Protein AF-A0A969T6N5-F1 (afdb_monomer)

Sequence (162 aa):
MTNIIKHIENQGGMLSGQLAEYLVSTQNLTETTARKRIERLQSPIHKLKGLFADNQSFIYHSDNYNNQEYFECLEMAFEKSAKRCYAVIVAINYSHGIISKIDLPNFTFSPKTKIKGHLLYSTLIDKLKQTNVLVDYDEEHYTLNNFLLKDLKPNFRHYKSI

Nearest PDB structures (foldseek):
  7dg2-assembly1_A  TM=3.012E-01  e=7.453E-03  Xenopus laevis
  6hlu-assembly1_A  TM=3.461E-01  e=1.354E-01  Chlorobaculum tepidum
  9e7f-assembly1_BW  TM=5.888E-01  e=2.314E+00  Pyrobaculum calidifontis JCM 11548

Foldseek 3Di:
DDDLQVVQAVQLKAKLQVQLVVCCVPPVDDSVRSSVVSVPDDPQKDWAFDQFPPRITIIHGVVSQPDLSNVVRVLVRCVVTRVQLNQLLVVCQVQQFKDFPVCSVVSGPADCDDDPPGDHPVNSQVSCVVSQQWDDPDPTMIGGDPSSHPHPDRDPVSRPPD

Structure (mmCIF, N/CA/C/O backbone):
data_AF-A0A969T6N5-F1
#
_entry.id   AF-A0A969T6N5-F1
#
loop_
_atom_site.group_PDB
_atom_site.id
_atom_site.type_symbol
_atom_site.label_atom_id
_atom_site.label_alt_id
_atom_site.label_comp_id
_atom_site.label_asym_id
_atom_site.label_entity_id
_atom_site.label_seq_id
_atom_site.pdbx_PDB_ins_code
_atom_site.Cartn_x
_atom_site.Cartn_y
_atom_site.Cartn_z
_atom_site.occupancy
_atom_site.B_iso_or_equiv
_atom_site.auth_seq_id
_atom_site.auth_comp_id
_atom_site.auth_asym_id
_atom_site.auth_atom_id
_atom_site.pdbx_PDB_model_num
ATOM 1 N N . MET A 1 1 ? -20.339 -8.175 18.523 1.00 42.62 1 MET A N 1
ATOM 2 C CA . MET A 1 1 ? -19.166 -8.373 17.636 1.00 42.62 1 MET A CA 1
ATOM 3 C C . MET A 1 1 ? -19.102 -7.392 16.445 1.00 42.62 1 MET A C 1
ATOM 5 O O . MET A 1 1 ? -18.303 -7.586 15.549 1.00 42.62 1 MET A O 1
ATOM 9 N N . THR A 1 2 ? -19.910 -6.327 16.373 1.00 57.84 2 THR A N 1
ATOM 10 C CA . THR A 1 2 ? -20.809 -6.310 15.205 1.00 57.84 2 THR A CA 1
ATOM 11 C C . THR A 1 2 ? -20.831 -5.084 14.282 1.00 57.84 2 THR A C 1
ATOM 13 O O . THR A 1 2 ? -21.447 -5.214 13.236 1.00 57.84 2 THR A O 1
ATOM 16 N N . ASN A 1 3 ? -20.201 -3.938 14.586 1.00 81.75 3 ASN A N 1
ATOM 17 C CA . ASN A 1 3 ? -20.303 -2.754 13.697 1.00 81.75 3 ASN A CA 1
ATOM 18 C C . ASN A 1 3 ? -19.000 -2.443 12.937 1.00 81.75 3 ASN A C 1
ATOM 20 O O . ASN A 1 3 ? -18.991 -2.449 11.716 1.00 81.75 3 ASN A O 1
ATOM 24 N N . ILE A 1 4 ? -17.867 -2.285 13.633 1.00 90.75 4 ILE A N 1
ATOM 25 C CA . ILE A 1 4 ? -16.604 -1.894 12.976 1.00 90.75 4 ILE A CA 1
ATOM 26 C C . ILE A 1 4 ? -16.058 -2.950 11.999 1.00 90.75 4 ILE A C 1
ATOM 28 O O . ILE A 1 4 ? -15.584 -2.587 10.933 1.00 90.75 4 ILE A O 1
ATOM 32 N N . ILE A 1 5 ? -16.131 -4.243 12.344 1.00 92.31 5 ILE A N 1
ATOM 33 C CA . ILE A 1 5 ? -15.618 -5.330 11.489 1.00 92.31 5 ILE A CA 1
ATOM 34 C C . ILE A 1 5 ? -16.438 -5.397 10.200 1.00 92.31 5 ILE A C 1
ATOM 36 O O . ILE A 1 5 ? -15.863 -5.299 9.125 1.00 92.31 5 ILE A O 1
ATOM 40 N N . LYS A 1 6 ? -17.772 -5.439 10.323 1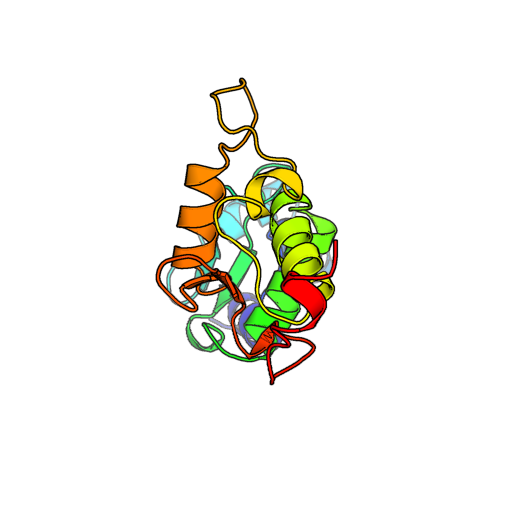.00 92.00 6 LYS A N 1
ATOM 41 C CA . LYS A 1 6 ? -18.692 -5.394 9.178 1.00 92.00 6 LYS A CA 1
ATOM 42 C C . LYS A 1 6 ? -18.531 -4.122 8.351 1.00 92.00 6 LYS A C 1
ATOM 44 O O . LYS A 1 6 ? -18.625 -4.166 7.136 1.00 92.00 6 LYS A O 1
ATOM 49 N N . HIS A 1 7 ? -18.293 -2.982 8.999 1.00 93.44 7 HIS A N 1
ATOM 50 C CA . HIS A 1 7 ? -18.037 -1.736 8.287 1.00 93.44 7 HIS A CA 1
ATOM 51 C C . HIS A 1 7 ? -16.769 -1.827 7.431 1.00 93.44 7 HIS A C 1
ATOM 53 O O . HIS A 1 7 ? -16.805 -1.404 6.287 1.00 93.44 7 HIS A O 1
ATOM 59 N N . ILE A 1 8 ? -15.677 -2.404 7.948 1.00 94.88 8 ILE A N 1
ATOM 60 C CA . ILE A 1 8 ? -14.447 -2.615 7.167 1.00 94.88 8 ILE A CA 1
ATOM 61 C C . ILE A 1 8 ? -14.697 -3.606 6.022 1.00 94.88 8 ILE A C 1
ATOM 63 O O . ILE A 1 8 ? -14.316 -3.325 4.892 1.00 94.88 8 ILE A O 1
ATOM 67 N N . GLU A 1 9 ? -15.358 -4.728 6.311 1.00 94.50 9 GLU A N 1
ATOM 68 C CA . GLU A 1 9 ? -15.689 -5.776 5.337 1.00 94.50 9 GLU A CA 1
ATOM 69 C C . GLU A 1 9 ? -16.514 -5.233 4.160 1.00 94.50 9 GLU A C 1
ATOM 71 O O . GLU A 1 9 ? -16.159 -5.446 3.005 1.00 94.50 9 GLU A O 1
ATOM 76 N N . ASN A 1 10 ? -17.553 -4.442 4.446 1.00 93.62 10 ASN A N 1
ATOM 77 C CA . ASN A 1 10 ? -18.428 -3.832 3.440 1.00 93.62 10 ASN A CA 1
ATOM 78 C C . ASN A 1 10 ? -17.759 -2.724 2.610 1.00 93.62 10 ASN A C 1
ATOM 80 O O . ASN A 1 10 ? -18.390 -2.176 1.710 1.00 93.62 10 ASN A O 1
ATOM 84 N N . GLN A 1 11 ? -16.550 -2.296 2.971 1.00 92.62 11 GLN A N 1
ATOM 85 C CA . GLN A 1 11 ? -15.841 -1.208 2.295 1.00 92.62 11 GLN A CA 1
ATOM 86 C C . GLN A 1 11 ? -14.676 -1.712 1.441 1.00 9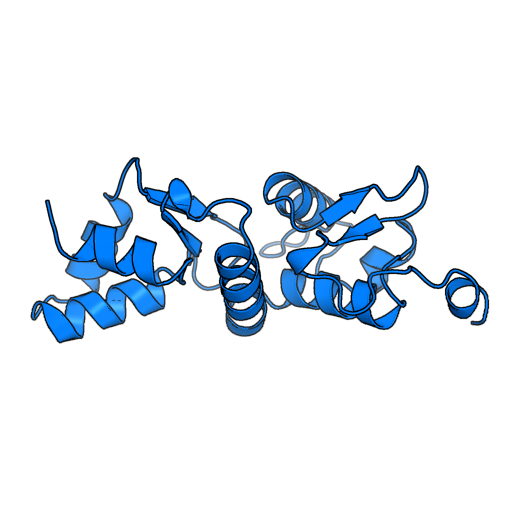2.62 11 GLN A C 1
ATOM 88 O O . GLN A 1 11 ? -14.048 -0.892 0.788 1.00 92.62 11 GLN A O 1
ATOM 93 N N . GLY A 1 12 ? -14.330 -3.006 1.477 1.00 93.19 12 GLY A N 1
ATOM 94 C CA . GLY A 1 12 ? -13.158 -3.566 0.786 1.00 93.19 12 GLY A CA 1
ATOM 95 C C . GLY A 1 12 ? -11.828 -3.251 1.489 1.00 93.19 12 GLY A C 1
ATOM 96 O O . GLY A 1 12 ? -11.007 -4.134 1.744 1.00 93.19 12 GLY A O 1
ATOM 97 N N . GLY A 1 13 ? -11.627 -1.991 1.874 1.00 95.94 13 GLY A N 1
ATOM 98 C CA . GLY A 1 13 ? -10.543 -1.548 2.744 1.00 95.94 13 GLY A CA 1
ATOM 99 C C . GLY A 1 13 ? -10.458 -0.026 2.855 1.00 95.94 13 GLY A C 1
ATOM 100 O O . GLY A 1 13 ? -11.057 0.712 2.080 1.00 95.94 13 GLY A O 1
ATOM 101 N N . MET A 1 14 ? -9.720 0.478 3.845 1.00 97.50 14 MET A N 1
ATOM 102 C CA . MET A 1 14 ? -9.585 1.925 4.067 1.00 97.50 14 MET A CA 1
ATOM 103 C C . MET A 1 14 ? -8.343 2.308 4.866 1.00 97.50 14 MET A C 1
ATOM 105 O O . MET A 1 14 ? -7.747 1.490 5.568 1.00 97.50 14 MET A O 1
ATOM 109 N N . LEU A 1 15 ? -7.961 3.587 4.815 1.00 98.19 15 LEU A N 1
ATOM 110 C CA . LEU A 1 15 ? -6.884 4.108 5.654 1.00 98.19 15 LEU A CA 1
ATOM 111 C C . LEU A 1 15 ? -7.309 4.180 7.125 1.00 98.19 15 LEU A C 1
ATOM 113 O O . LEU A 1 15 ? -8.431 4.552 7.467 1.00 98.19 15 LEU A O 1
ATOM 117 N N . SER A 1 16 ? -6.356 3.939 8.022 1.00 97.44 16 SER A N 1
ATOM 118 C CA . SER A 1 16 ? -6.556 4.043 9.470 1.00 97.44 16 SER A CA 1
ATOM 119 C C . SER A 1 16 ? -7.038 5.421 9.932 1.00 97.44 16 SER A C 1
ATOM 121 O O . SER A 1 16 ? -7.712 5.508 10.953 1.00 97.44 16 SER A O 1
ATOM 123 N N . GLY A 1 17 ? -6.710 6.490 9.197 1.00 96.38 17 GLY A N 1
ATOM 124 C CA . GLY A 1 17 ? -7.250 7.831 9.449 1.00 96.38 17 GLY A CA 1
ATOM 125 C C . GLY A 1 17 ? -8.750 7.924 9.164 1.00 96.38 17 GLY A C 1
ATOM 126 O O . GLY A 1 17 ? -9.497 8.374 10.025 1.00 96.38 17 GLY A O 1
ATOM 127 N N . GLN A 1 18 ? -9.198 7.390 8.023 1.00 96.56 18 GLN A N 1
ATOM 128 C CA . GLN A 1 18 ? -10.618 7.363 7.644 1.00 96.56 18 GLN A CA 1
ATOM 129 C C . GLN A 1 18 ? -11.437 6.536 8.639 1.00 96.56 18 GLN A C 1
ATOM 131 O O . GLN A 1 18 ? -12.501 6.958 9.086 1.00 96.56 18 GLN A O 1
ATOM 136 N N . LEU A 1 19 ? -10.904 5.387 9.070 1.00 96.56 19 LEU A N 1
ATOM 137 C CA . LEU A 1 19 ? -11.559 4.579 10.095 1.00 96.56 19 LEU A CA 1
ATOM 138 C C . LEU A 1 19 ? -11.635 5.314 11.444 1.00 96.56 19 LEU A C 1
ATOM 140 O O . LEU A 1 19 ? -12.614 5.166 12.173 1.00 96.56 19 LEU A O 1
ATOM 144 N N . ALA A 1 20 ? -10.622 6.110 11.798 1.00 96.12 20 ALA A N 1
ATOM 145 C CA . ALA A 1 20 ? -10.649 6.896 13.029 1.00 96.12 20 ALA A CA 1
ATOM 146 C C . ALA A 1 20 ? -11.731 7.983 12.975 1.00 96.12 20 ALA A C 1
ATOM 148 O O . ALA A 1 20 ? -12.497 8.107 13.928 1.00 96.12 20 ALA A O 1
ATOM 149 N N . GLU A 1 21 ? -11.842 8.704 11.857 1.00 95.31 21 GLU A N 1
ATOM 150 C CA . GLU A 1 21 ? -12.893 9.703 11.609 1.00 95.31 21 GLU A CA 1
ATOM 151 C C . GLU A 1 21 ? -14.298 9.082 11.700 1.00 95.31 21 GLU A C 1
ATOM 153 O O . GLU A 1 21 ? -15.187 9.615 12.374 1.00 95.31 21 GLU A O 1
ATOM 158 N N . TYR A 1 22 ? -14.487 7.899 11.108 1.00 94.75 22 TYR A N 1
ATOM 159 C CA . TYR A 1 22 ? -15.730 7.135 11.222 1.00 94.75 22 TYR A CA 1
ATOM 160 C C . TYR A 1 22 ? -16.063 6.783 12.681 1.00 94.75 22 TYR A C 1
ATOM 162 O O . TYR A 1 22 ? -17.198 6.939 13.129 1.00 94.75 22 TYR A O 1
ATOM 170 N N . LEU A 1 23 ? -15.083 6.335 13.467 1.00 94.19 23 LEU A N 1
ATOM 171 C CA . LEU A 1 23 ? -15.308 5.982 14.872 1.00 94.19 23 LEU A CA 1
ATOM 172 C C . LEU A 1 23 ? -15.616 7.193 15.757 1.00 94.19 23 LEU A C 1
ATOM 174 O O . LEU A 1 23 ? -16.443 7.087 16.661 1.00 94.19 23 LEU A O 1
ATOM 178 N N . VAL A 1 24 ? -14.967 8.331 15.512 1.00 95.50 24 VAL A N 1
ATOM 179 C CA . VAL A 1 24 ? -15.246 9.581 16.233 1.00 95.50 24 VAL A CA 1
ATOM 180 C C . VAL A 1 24 ? -16.683 10.025 15.962 1.00 95.50 24 VAL A C 1
ATOM 182 O O . VAL A 1 24 ? -17.440 10.249 16.905 1.00 95.50 24 VAL A O 1
ATOM 185 N N . SER A 1 25 ? -17.080 10.067 14.687 1.00 92.50 25 SER A N 1
ATOM 186 C CA . SER A 1 25 ? -18.410 10.533 14.270 1.00 92.50 25 SER A CA 1
ATOM 187 C C . SER A 1 25 ? -19.552 9.602 14.687 1.00 92.50 25 SER A C 1
ATOM 189 O O . SER A 1 25 ? -20.633 10.079 15.019 1.00 92.50 25 SER A O 1
ATOM 191 N N . THR A 1 26 ? -19.332 8.285 14.714 1.00 91.69 26 THR A N 1
ATOM 192 C CA . THR A 1 26 ? -20.403 7.313 15.010 1.00 91.69 26 THR A CA 1
ATOM 193 C C . THR A 1 26 ? -20.499 6.895 16.472 1.00 91.69 26 THR A C 1
ATOM 195 O O . THR A 1 26 ? -21.540 6.393 16.892 1.00 91.69 26 THR A O 1
ATOM 198 N N . GLN A 1 27 ? -19.426 7.043 17.254 1.00 89.62 27 GLN A N 1
ATOM 199 C CA . GLN A 1 27 ? -19.353 6.500 18.618 1.00 89.62 27 GLN A CA 1
ATOM 200 C C . GLN A 1 27 ? -18.953 7.542 19.665 1.00 89.62 27 GLN A C 1
ATOM 202 O O . GLN A 1 27 ? -18.669 7.169 20.803 1.00 89.62 27 GLN A O 1
ATOM 207 N N . ASN A 1 28 ? -18.933 8.829 19.296 1.00 86.94 28 ASN A N 1
ATOM 208 C CA . ASN A 1 28 ? -18.566 9.948 20.169 1.00 86.94 28 ASN A CA 1
ATOM 209 C C . ASN A 1 28 ? -17.231 9.711 20.908 1.00 86.94 28 ASN A C 1
ATOM 211 O O . ASN A 1 28 ? -17.080 10.002 22.095 1.00 86.94 28 ASN A O 1
ATOM 215 N N . LEU A 1 29 ? -16.272 9.092 20.213 1.00 91.12 29 LEU A N 1
ATOM 216 C CA . LEU A 1 29 ? -14.944 8.806 20.748 1.00 91.12 29 LEU A CA 1
ATOM 217 C C . LEU A 1 29 ? -14.019 9.997 20.518 1.00 91.12 29 LEU A C 1
ATOM 219 O O . LEU A 1 29 ? -14.147 10.715 19.534 1.00 91.12 29 LEU A O 1
ATOM 223 N N . THR A 1 30 ? -13.004 10.146 21.367 1.00 95.00 30 THR A N 1
ATOM 224 C CA . THR A 1 30 ? -11.866 11.009 21.032 1.00 95.00 30 THR A CA 1
ATOM 225 C C . THR A 1 30 ? -11.013 10.356 19.942 1.00 95.00 30 THR A C 1
ATOM 227 O O . THR A 1 30 ? -10.915 9.125 19.878 1.00 95.00 30 THR A O 1
ATOM 230 N N . GLU A 1 31 ? -10.313 11.152 19.128 1.00 93.56 31 GLU A N 1
ATOM 231 C CA . GLU A 1 31 ? -9.393 10.626 18.104 1.00 93.56 31 GLU A CA 1
ATOM 232 C C . GLU A 1 31 ? -8.355 9.656 18.685 1.00 93.56 31 GLU A C 1
ATOM 234 O O . GLU A 1 31 ? -8.052 8.615 18.101 1.00 93.56 31 GLU A O 1
ATOM 239 N N . THR A 1 32 ? -7.815 9.972 19.864 1.00 95.06 32 THR A N 1
ATOM 240 C CA . THR A 1 32 ? -6.820 9.135 20.546 1.00 95.06 32 THR A CA 1
ATOM 241 C C . THR A 1 32 ? -7.393 7.774 20.929 1.00 95.06 32 THR A C 1
ATOM 243 O O . THR A 1 32 ? -6.725 6.749 20.768 1.00 95.06 32 THR A O 1
ATOM 246 N N . THR A 1 33 ? -8.645 7.742 21.387 1.00 95.31 33 THR A N 1
ATOM 247 C CA . THR A 1 33 ? -9.358 6.504 21.715 1.00 95.31 33 THR A CA 1
ATOM 248 C C . THR A 1 33 ? -9.662 5.698 20.454 1.00 95.31 33 THR A C 1
ATOM 250 O O . THR A 1 33 ? -9.441 4.485 20.441 1.00 95.31 33 THR A O 1
ATOM 253 N N . ALA A 1 34 ? -10.087 6.361 19.375 1.00 95.31 34 ALA A N 1
ATOM 254 C CA . ALA A 1 34 ? -10.324 5.727 18.081 1.00 95.31 34 ALA A CA 1
ATOM 255 C C . ALA A 1 34 ? -9.045 5.072 17.530 1.00 95.31 34 ALA A C 1
ATOM 257 O O . ALA A 1 34 ? -9.053 3.880 17.217 1.00 95.31 34 ALA A O 1
ATOM 258 N N . ARG A 1 35 ? -7.914 5.793 17.513 1.00 94.44 35 ARG A N 1
ATOM 259 C CA . ARG A 1 35 ? -6.612 5.259 17.066 1.00 94.44 35 ARG A CA 1
ATOM 260 C C . ARG A 1 35 ? -6.176 4.039 17.881 1.00 94.44 35 ARG A C 1
ATOM 262 O O . ARG A 1 35 ? -5.854 3.008 17.295 1.00 94.44 35 ARG A O 1
ATOM 269 N N . LYS A 1 36 ? -6.247 4.107 19.218 1.00 95.50 36 LYS A N 1
ATOM 270 C CA . LYS A 1 36 ? -5.926 2.965 20.100 1.00 95.50 36 LYS A CA 1
ATOM 271 C C . LYS A 1 36 ? -6.817 1.756 19.825 1.00 95.50 36 LYS A C 1
ATOM 273 O O . LYS A 1 36 ? -6.356 0.618 19.873 1.00 95.50 36 LYS A O 1
ATOM 278 N N . ARG A 1 37 ? -8.103 1.977 19.543 1.00 94.44 37 ARG A N 1
ATOM 279 C CA . ARG A 1 37 ? -9.036 0.894 19.211 1.00 94.44 37 ARG A CA 1
ATOM 280 C C . ARG A 1 37 ? -8.675 0.221 17.889 1.00 94.44 37 ARG A C 1
ATOM 282 O O . ARG A 1 37 ? -8.654 -1.003 17.833 1.00 94.44 37 ARG A O 1
ATOM 289 N N . ILE A 1 38 ? -8.351 1.006 16.865 1.00 95.25 38 ILE A N 1
ATOM 290 C CA . ILE A 1 38 ? -7.910 0.514 15.551 1.00 95.25 38 ILE A CA 1
ATOM 291 C C . ILE A 1 38 ? -6.608 -0.289 15.668 1.00 95.25 38 ILE A C 1
ATOM 293 O O . ILE A 1 38 ? -6.453 -1.364 15.080 1.00 95.25 38 ILE A O 1
ATOM 297 N N . GLU A 1 39 ? -5.666 0.201 16.470 1.00 94.25 39 GLU A N 1
ATOM 298 C CA . GLU A 1 39 ? -4.396 -0.476 16.717 1.00 94.25 39 GLU A CA 1
ATOM 299 C C . GLU A 1 39 ? -4.594 -1.873 17.323 1.00 94.25 39 GLU A C 1
ATOM 301 O O . GLU A 1 39 ? -3.904 -2.812 16.922 1.00 94.25 39 GLU A O 1
ATOM 306 N N . ARG A 1 40 ? -5.588 -2.026 18.206 1.00 94.56 40 ARG A N 1
ATOM 307 C CA . ARG A 1 40 ? -5.940 -3.290 18.871 1.00 94.56 40 ARG A CA 1
ATOM 308 C C . ARG A 1 40 ? -6.734 -4.268 18.007 1.00 94.56 40 ARG A C 1
ATOM 310 O O . ARG A 1 40 ? -6.910 -5.400 18.442 1.00 94.56 40 ARG A O 1
ATOM 317 N N . LEU A 1 41 ? -7.212 -3.869 16.823 1.00 94.62 41 LEU A N 1
ATOM 318 C CA . LEU A 1 41 ? -7.883 -4.799 15.908 1.00 94.62 41 LEU A CA 1
ATOM 319 C C . LEU A 1 41 ? -6.934 -5.945 15.538 1.00 94.62 41 LEU A C 1
ATOM 321 O O . LEU A 1 41 ? -5.776 -5.700 15.188 1.00 94.62 41 LEU A O 1
ATOM 325 N N . GLN A 1 42 ? -7.440 -7.168 15.630 1.00 93.75 42 GLN A N 1
ATOM 326 C CA . GLN A 1 42 ? -6.748 -8.407 15.281 1.00 93.75 42 GLN A CA 1
ATOM 327 C C . GLN A 1 42 ? -7.522 -9.124 14.174 1.00 93.75 42 GLN A C 1
ATOM 329 O O . GLN A 1 42 ? -8.557 -8.624 13.724 1.00 93.75 42 GLN A O 1
ATOM 334 N N . SER A 1 43 ? -7.037 -10.305 13.782 1.00 92.75 43 SER A N 1
ATOM 335 C CA . SER A 1 43 ? -7.759 -11.228 12.900 1.00 92.75 43 SER A CA 1
ATOM 336 C C . SER A 1 43 ? -9.252 -11.302 13.274 1.00 92.75 43 SER A C 1
ATOM 338 O O . SER A 1 43 ? -9.568 -11.398 14.467 1.00 92.75 43 SER A O 1
ATOM 340 N N . PRO A 1 44 ? -10.168 -11.183 12.296 1.00 95.25 44 PRO A N 1
ATOM 341 C CA . PRO A 1 44 ? -9.951 -11.259 10.840 1.00 95.25 44 PRO A CA 1
ATOM 342 C C . PRO A 1 44 ? -9.533 -9.941 10.154 1.00 95.25 44 PRO A C 1
ATOM 344 O O . PRO A 1 44 ? -9.521 -9.864 8.927 1.00 95.25 44 PRO A O 1
ATOM 347 N N . ILE A 1 45 ? -9.195 -8.889 10.910 1.00 97.19 45 ILE A N 1
ATOM 348 C CA . ILE A 1 45 ? -8.752 -7.600 10.361 1.00 97.19 45 ILE A CA 1
ATOM 349 C C . ILE A 1 45 ? -7.232 -7.565 10.191 1.00 97.19 45 ILE A C 1
ATOM 351 O O . ILE A 1 45 ? -6.474 -7.749 11.148 1.00 97.19 45 ILE A O 1
ATOM 355 N N . HIS A 1 46 ? -6.791 -7.219 8.985 1.00 96.75 46 HIS A N 1
ATOM 356 C CA . HIS A 1 46 ? -5.385 -7.082 8.623 1.00 96.75 46 HIS A CA 1
ATOM 357 C C . HIS A 1 46 ? -5.001 -5.619 8.384 1.00 96.75 46 HIS A C 1
ATOM 359 O O . HIS A 1 46 ? -5.839 -4.757 8.115 1.00 96.75 46 HIS A O 1
ATOM 365 N N . LYS A 1 47 ? -3.703 -5.326 8.539 1.00 96.56 47 LYS A N 1
ATOM 366 C CA . LYS A 1 47 ? -3.133 -3.975 8.451 1.00 96.56 47 LYS A CA 1
ATOM 367 C C . LYS A 1 47 ? -1.873 -3.982 7.597 1.00 96.56 47 LYS A C 1
ATOM 369 O O . LYS A 1 47 ? -0.857 -4.542 8.005 1.00 96.56 47 LYS A O 1
ATOM 374 N N . LEU A 1 48 ? -1.909 -3.292 6.464 1.00 95.94 48 LEU A N 1
ATOM 375 C CA . LEU A 1 48 ? -0.737 -3.028 5.639 1.00 95.94 48 LEU A CA 1
ATOM 376 C C . LEU A 1 48 ? -0.029 -1.760 6.133 1.00 95.94 48 LEU A C 1
ATOM 378 O O . LEU A 1 48 ? -0.586 -0.664 6.079 1.00 95.94 48 LEU A O 1
ATOM 382 N N . LYS A 1 49 ? 1.200 -1.922 6.635 1.00 94.31 49 LYS A N 1
ATOM 383 C CA . LYS A 1 49 ? 1.978 -0.872 7.313 1.00 94.31 49 LYS A CA 1
ATOM 384 C C . LYS A 1 49 ? 3.221 -0.444 6.531 1.00 94.31 49 LYS A C 1
ATOM 386 O O . LYS A 1 49 ? 3.860 -1.234 5.831 1.00 94.31 49 LYS A O 1
ATOM 391 N N . GLY A 1 50 ? 3.629 0.808 6.746 1.00 92.25 50 GLY A N 1
ATOM 392 C CA . GLY A 1 50 ? 4.922 1.332 6.291 1.00 92.25 50 GLY A CA 1
ATOM 393 C C . GLY A 1 50 ? 4.991 1.694 4.806 1.00 92.25 50 GLY A C 1
ATOM 394 O O . GLY A 1 50 ? 6.090 1.822 4.273 1.00 92.25 50 GLY A O 1
ATOM 395 N N . LEU A 1 51 ? 3.840 1.829 4.144 1.00 94.25 51 LEU A N 1
ATOM 396 C CA . LEU A 1 51 ? 3.726 2.355 2.778 1.00 94.25 51 LEU A CA 1
ATOM 397 C C . LEU A 1 51 ? 3.101 3.755 2.743 1.00 94.25 51 LEU A C 1
ATOM 399 O O . LEU A 1 51 ? 3.428 4.544 1.861 1.00 94.25 51 LEU A O 1
ATOM 403 N N . PHE A 1 52 ? 2.239 4.058 3.714 1.00 95.50 52 PHE A N 1
ATOM 404 C CA . PHE A 1 52 ? 1.436 5.275 3.766 1.00 95.50 52 PHE A CA 1
ATOM 405 C C . PHE A 1 52 ? 2.090 6.355 4.636 1.00 95.50 52 PHE A C 1
ATOM 407 O O . PHE A 1 52 ? 2.888 6.056 5.531 1.00 95.50 52 PHE A O 1
ATOM 414 N N . ALA A 1 53 ? 1.749 7.612 4.361 1.00 93.19 53 ALA A N 1
ATOM 415 C CA . ALA A 1 53 ? 2.175 8.771 5.130 1.00 93.19 53 ALA A CA 1
ATOM 416 C C . ALA A 1 53 ? 1.605 8.740 6.556 1.00 93.19 53 ALA A C 1
ATOM 418 O O . ALA A 1 53 ? 0.689 7.977 6.866 1.00 93.19 53 ALA A O 1
ATOM 419 N N . ASP A 1 54 ? 2.187 9.547 7.444 1.00 91.31 54 ASP A N 1
ATOM 420 C CA . ASP A 1 54 ? 1.719 9.750 8.824 1.00 91.31 54 ASP A CA 1
ATOM 421 C C . ASP A 1 54 ? 1.544 8.455 9.635 1.00 91.31 54 ASP A C 1
ATOM 423 O O . ASP A 1 54 ? 0.690 8.352 10.516 1.00 91.31 54 ASP A O 1
ATOM 427 N N . ASN A 1 55 ? 2.359 7.438 9.324 1.00 90.38 55 ASN A N 1
ATOM 428 C CA . ASN A 1 55 ? 2.278 6.089 9.893 1.00 90.38 55 ASN A CA 1
ATOM 429 C C . ASN A 1 55 ? 0.886 5.444 9.759 1.00 90.38 55 ASN A C 1
ATOM 431 O O . ASN A 1 55 ? 0.527 4.549 10.532 1.00 90.38 55 ASN A O 1
ATOM 435 N N . GLN A 1 56 ? 0.104 5.876 8.767 1.00 95.19 56 GLN A N 1
ATOM 436 C CA . GLN A 1 56 ? -1.172 5.263 8.458 1.00 95.19 56 GLN A CA 1
ATOM 437 C C . GLN A 1 56 ? -0.981 3.815 8.004 1.00 95.19 56 GLN A C 1
ATOM 439 O O . GLN A 1 56 ? 0.067 3.393 7.506 1.00 95.19 56 GLN A O 1
ATOM 444 N N . SER A 1 57 ? -2.030 3.031 8.213 1.00 97.00 57 SER A N 1
ATOM 445 C CA . SER A 1 57 ? -2.128 1.665 7.711 1.00 97.00 57 SER A CA 1
ATOM 446 C C . SER A 1 57 ? -3.342 1.554 6.808 1.00 97.00 57 SER A C 1
ATOM 448 O O . SER A 1 57 ? -4.361 2.181 7.093 1.00 97.00 57 SER A O 1
ATOM 450 N N . PHE A 1 58 ? -3.260 0.725 5.774 1.00 98.00 58 PHE A N 1
ATOM 451 C CA . PHE A 1 58 ? -4.450 0.280 5.058 1.00 98.00 58 PHE A CA 1
ATOM 452 C C . PHE A 1 58 ? -5.040 -0.929 5.779 1.00 98.00 58 PHE A C 1
ATOM 454 O O . PHE A 1 58 ? -4.317 -1.869 6.117 1.00 98.00 58 PHE A O 1
ATOM 461 N N . ILE A 1 59 ? -6.327 -0.855 6.090 1.00 97.94 59 ILE A N 1
ATOM 462 C CA . ILE A 1 59 ? -7.059 -1.786 6.944 1.00 97.94 59 ILE A CA 1
ATOM 463 C C . ILE A 1 59 ? -8.095 -2.492 6.087 1.00 97.94 59 ILE A C 1
ATOM 465 O O . ILE A 1 59 ? -8.851 -1.824 5.389 1.00 97.94 59 ILE A O 1
ATOM 469 N N . TYR A 1 60 ? -8.144 -3.817 6.170 1.00 97.75 60 TYR A N 1
ATOM 470 C CA . TYR A 1 60 ? -9.063 -4.639 5.387 1.00 97.75 60 TYR A CA 1
ATOM 471 C C . TYR A 1 60 ? -9.477 -5.891 6.166 1.00 97.75 60 TYR A C 1
ATOM 473 O O . TYR A 1 60 ? -8.777 -6.315 7.095 1.00 97.75 60 TYR A O 1
ATOM 481 N N . HIS A 1 61 ? -10.627 -6.464 5.810 1.00 97.44 61 HIS A N 1
ATOM 482 C CA . HIS A 1 61 ? -11.055 -7.768 6.307 1.00 97.44 61 HIS A CA 1
ATOM 483 C C . HIS A 1 61 ? -10.388 -8.882 5.493 1.00 97.44 61 HIS A C 1
ATOM 485 O O . HIS A 1 61 ? -10.116 -8.700 4.308 1.00 97.44 61 HIS A O 1
ATOM 491 N N . SER A 1 62 ? -10.141 -10.039 6.111 1.00 96.00 62 SER A N 1
ATOM 492 C CA . SER A 1 62 ? -9.542 -11.209 5.443 1.00 96.00 62 SER A CA 1
ATOM 493 C C . SER A 1 62 ? -10.273 -11.571 4.147 1.00 96.00 62 SER A C 1
ATOM 495 O O . SER A 1 62 ? -9.630 -11.820 3.134 1.00 96.00 62 SER A O 1
ATOM 497 N N . ASP A 1 63 ? -11.604 -11.506 4.166 1.00 95.50 63 ASP A N 1
ATOM 498 C CA . ASP A 1 63 ? -12.459 -11.870 3.027 1.00 95.50 63 ASP A CA 1
ATOM 499 C C . ASP A 1 63 ? -12.390 -10.880 1.857 1.00 95.50 63 ASP A C 1
ATOM 501 O O . ASP A 1 63 ? -12.747 -11.230 0.735 1.00 95.50 63 ASP A O 1
ATOM 505 N N . ASN A 1 64 ? -11.903 -9.655 2.084 1.00 95.81 64 ASN A N 1
ATOM 506 C CA . ASN A 1 64 ? -11.667 -8.717 0.989 1.00 95.81 64 ASN A CA 1
ATOM 507 C C . ASN A 1 64 ? -10.333 -8.988 0.285 1.00 95.81 64 ASN A C 1
ATOM 509 O O . ASN A 1 64 ? -10.124 -8.519 -0.828 1.00 95.81 64 ASN A O 1
ATOM 513 N N . TYR A 1 65 ? -9.393 -9.696 0.917 1.00 96.00 65 TYR A N 1
ATOM 514 C CA . TYR A 1 65 ? -8.036 -9.791 0.392 1.00 96.00 65 TYR A CA 1
ATOM 515 C C . TYR A 1 65 ? -8.010 -10.350 -1.035 1.00 96.00 65 TYR A C 1
ATOM 517 O O . TYR A 1 65 ? -8.562 -11.412 -1.317 1.00 96.00 65 TYR A O 1
ATOM 525 N N . ASN A 1 66 ? -7.294 -9.646 -1.916 1.00 93.88 66 ASN A N 1
ATOM 526 C CA . ASN A 1 66 ? -7.044 -10.063 -3.293 1.00 93.88 66 ASN A CA 1
ATOM 527 C C . ASN A 1 66 ? -8.312 -10.190 -4.167 1.00 93.88 66 ASN A C 1
ATOM 529 O O . ASN A 1 66 ? -8.330 -10.977 -5.113 1.00 93.88 66 ASN A O 1
ATOM 533 N N . ASN A 1 67 ? -9.357 -9.411 -3.869 1.00 95.25 67 ASN A N 1
ATOM 534 C CA . ASN A 1 67 ? -10.518 -9.217 -4.739 1.00 95.25 67 ASN A CA 1
ATOM 535 C C . ASN A 1 67 ? -10.498 -7.822 -5.406 1.00 95.25 67 ASN A C 1
ATOM 537 O O . ASN A 1 67 ? -9.648 -6.988 -5.088 1.00 95.25 67 ASN A O 1
ATOM 541 N N . GLN A 1 68 ? -11.433 -7.568 -6.327 1.00 95.44 68 GLN A N 1
ATOM 542 C CA . GLN A 1 68 ? -11.537 -6.291 -7.048 1.00 95.44 68 GLN A CA 1
ATOM 543 C C . GLN A 1 68 ? -11.647 -5.088 -6.093 1.00 95.44 68 GLN A C 1
ATOM 545 O O . GLN A 1 68 ? -10.843 -4.164 -6.178 1.00 95.44 68 GLN A O 1
ATOM 550 N N . GLU A 1 69 ? -12.590 -5.126 -5.148 1.00 96.06 69 GLU A N 1
ATOM 551 C CA . GLU A 1 69 ? -12.856 -4.031 -4.201 1.00 96.06 69 GLU A CA 1
ATOM 552 C C . GLU A 1 69 ? -11.625 -3.695 -3.344 1.00 96.06 69 GLU A C 1
ATOM 554 O O . GLU A 1 69 ? -11.321 -2.530 -3.0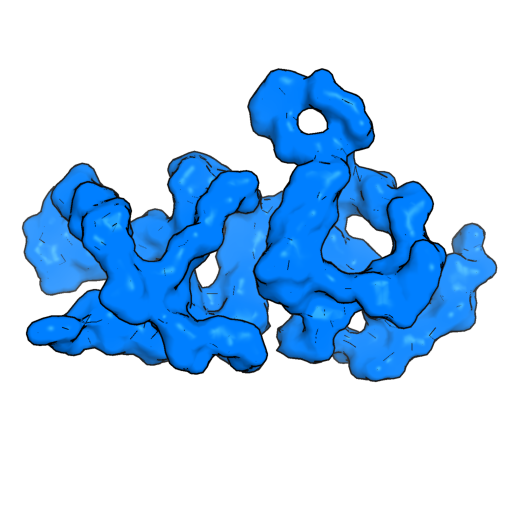97 1.00 96.06 69 GLU A O 1
ATOM 559 N N . TYR A 1 70 ? -10.862 -4.707 -2.923 1.00 97.56 70 TYR A N 1
ATOM 560 C CA . TYR A 1 70 ? -9.608 -4.517 -2.201 1.00 97.56 70 TYR A CA 1
ATOM 561 C C . TYR A 1 70 ? -8.597 -3.724 -3.019 1.00 97.56 70 TYR A C 1
ATOM 563 O O . TYR A 1 70 ? -7.977 -2.807 -2.479 1.00 97.56 70 TYR A O 1
ATOM 571 N N . PHE A 1 71 ? -8.426 -4.055 -4.301 1.00 98.00 71 PHE A N 1
ATOM 572 C CA . PHE A 1 71 ? -7.470 -3.355 -5.155 1.00 98.00 71 PHE A CA 1
ATOM 573 C C . PHE A 1 71 ? -7.926 -1.941 -5.501 1.00 98.00 71 PHE A C 1
ATOM 575 O O . PHE A 1 71 ? -7.097 -1.035 -5.447 1.00 98.00 71 PHE A O 1
ATOM 582 N N . GLU A 1 72 ? -9.217 -1.722 -5.748 1.00 97.00 72 GLU A N 1
ATOM 583 C CA . GLU A 1 72 ? -9.782 -0.382 -5.953 1.00 97.00 72 GLU A CA 1
ATOM 584 C C . GLU A 1 72 ? -9.546 0.512 -4.726 1.00 97.00 72 GLU A C 1
ATOM 586 O O . GLU A 1 72 ? -9.007 1.618 -4.824 1.00 97.00 72 GLU A O 1
ATOM 591 N N . CYS A 1 73 ? -9.869 0.011 -3.532 1.00 97.75 73 CYS A N 1
ATOM 592 C CA . CYS A 1 73 ? -9.646 0.738 -2.287 1.00 97.75 73 CYS A CA 1
ATOM 593 C C . CYS A 1 73 ? -8.162 0.955 -1.985 1.00 97.75 73 CYS A C 1
ATOM 595 O O . CYS A 1 73 ? -7.782 2.007 -1.459 1.00 97.75 73 CYS A O 1
ATOM 597 N N . LEU A 1 74 ? -7.310 -0.018 -2.311 1.00 98.12 74 LEU A N 1
ATOM 598 C CA . LEU A 1 74 ? -5.870 0.092 -2.126 1.00 98.12 74 LEU A CA 1
ATOM 599 C C . LEU A 1 74 ? -5.252 1.120 -3.085 1.00 98.12 74 LEU A C 1
ATOM 601 O O . LEU A 1 74 ? -4.412 1.910 -2.649 1.00 98.12 74 LEU A O 1
ATOM 605 N N . GLU A 1 75 ? -5.687 1.164 -4.347 1.00 98.12 75 GLU A N 1
ATOM 606 C CA . GLU A 1 75 ? -5.272 2.181 -5.319 1.00 98.12 75 GLU A CA 1
ATOM 607 C C . GLU A 1 75 ? -5.654 3.585 -4.834 1.00 98.12 75 GLU A C 1
ATOM 609 O O . GLU A 1 75 ? -4.780 4.450 -4.731 1.00 98.12 75 GLU A O 1
ATOM 614 N N . MET A 1 76 ? -6.908 3.789 -4.413 1.00 97.81 76 MET A N 1
ATOM 615 C CA . MET A 1 76 ? -7.361 5.062 -3.832 1.00 97.81 76 MET A CA 1
ATOM 616 C C . MET A 1 76 ? -6.549 5.454 -2.587 1.00 97.81 76 MET A C 1
ATOM 618 O O . MET A 1 76 ? -6.176 6.617 -2.397 1.00 97.81 76 MET A O 1
ATOM 622 N N . ALA A 1 77 ? -6.237 4.489 -1.718 1.00 98.19 77 ALA A N 1
ATOM 623 C CA . ALA A 1 77 ? -5.409 4.727 -0.540 1.00 98.19 77 ALA A CA 1
ATOM 624 C C . ALA A 1 77 ? -3.968 5.114 -0.915 1.00 98.19 77 ALA A C 1
ATOM 626 O O . ALA A 1 77 ? -3.365 5.970 -0.252 1.00 98.19 77 ALA A O 1
ATOM 627 N N . PHE A 1 78 ? -3.410 4.521 -1.974 1.00 97.81 78 PHE A N 1
ATOM 628 C CA . PHE A 1 78 ? -2.100 4.896 -2.493 1.00 97.81 78 PHE A CA 1
ATOM 629 C C . PHE A 1 78 ? -2.097 6.292 -3.107 1.00 97.81 78 PHE A C 1
ATOM 631 O O . PHE A 1 78 ? -1.193 7.070 -2.800 1.00 97.81 78 PHE A O 1
ATOM 638 N N . GLU A 1 79 ? -3.097 6.639 -3.912 1.00 97.50 79 GLU A N 1
ATOM 639 C CA . GLU A 1 79 ? -3.234 7.981 -4.479 1.00 97.50 79 GLU A CA 1
ATOM 640 C C . GLU A 1 79 ? -3.278 9.044 -3.372 1.00 97.50 79 GLU A C 1
ATOM 642 O O . GLU A 1 79 ? -2.547 10.040 -3.416 1.00 97.50 79 GLU A O 1
ATOM 647 N N . LYS A 1 80 ? -4.059 8.784 -2.316 1.00 97.06 80 LYS A N 1
ATOM 648 C CA . LYS A 1 80 ? -4.254 9.717 -1.203 1.00 97.06 80 LYS A CA 1
ATOM 649 C C . LYS A 1 80 ? -3.044 9.838 -0.275 1.00 97.06 80 LYS A C 1
ATOM 651 O O . LYS A 1 80 ? -2.688 10.949 0.114 1.00 97.06 80 LYS A O 1
ATOM 656 N N . SER A 1 81 ? -2.436 8.718 0.127 1.00 96.62 81 SER A N 1
ATOM 657 C CA . SER A 1 81 ? -1.475 8.685 1.249 1.00 96.62 81 SER A CA 1
ATOM 658 C C . SER A 1 81 ? -0.159 7.955 0.939 1.00 96.62 81 SER A C 1
ATOM 660 O O . SER A 1 81 ? 0.750 7.929 1.765 1.00 96.62 81 SER A O 1
ATOM 662 N N . ALA A 1 82 ? 0.023 7.400 -0.261 1.00 95.62 82 ALA A N 1
ATOM 663 C CA . ALA A 1 82 ? 1.268 6.734 -0.648 1.00 95.62 82 ALA A CA 1
ATOM 664 C C . ALA A 1 82 ? 1.663 7.015 -2.105 1.00 95.62 82 ALA A C 1
ATOM 666 O O . ALA A 1 82 ? 1.858 6.091 -2.895 1.00 95.62 82 ALA A O 1
ATOM 667 N N . LYS A 1 83 ? 1.866 8.295 -2.446 1.00 93.50 83 LYS A N 1
ATOM 668 C CA . LYS A 1 83 ? 2.188 8.757 -3.814 1.00 93.50 83 LYS A CA 1
ATOM 669 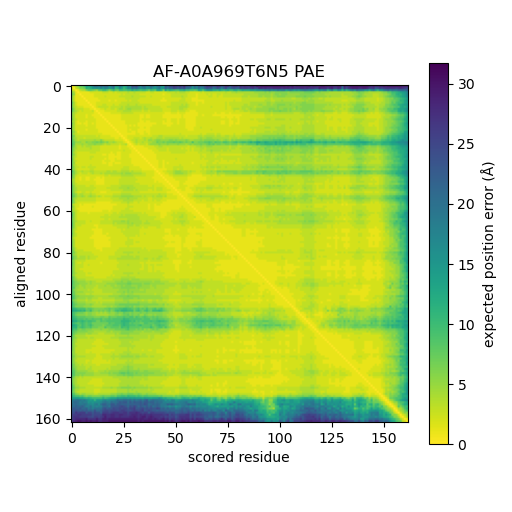C C . LYS A 1 83 ? 3.287 7.957 -4.523 1.00 93.50 83 LYS A C 1
ATOM 671 O O . LYS A 1 83 ? 3.238 7.798 -5.732 1.00 93.50 83 LYS A O 1
ATOM 676 N N . ARG A 1 84 ? 4.272 7.433 -3.784 1.00 94.12 84 ARG A N 1
ATOM 677 C CA . ARG A 1 84 ? 5.345 6.582 -4.334 1.00 94.12 84 ARG A CA 1
ATOM 678 C C . ARG A 1 84 ? 4.852 5.223 -4.843 1.00 94.12 84 ARG A C 1
ATOM 680 O O . ARG A 1 84 ? 5.370 4.744 -5.839 1.00 94.12 84 ARG A O 1
ATOM 687 N N . CYS A 1 85 ? 3.860 4.630 -4.182 1.00 96.50 85 CYS A N 1
ATOM 688 C CA . CYS A 1 85 ? 3.202 3.401 -4.625 1.00 96.50 85 CYS A CA 1
ATOM 689 C C . CYS A 1 85 ? 2.283 3.700 -5.808 1.00 96.50 85 CYS A C 1
ATOM 691 O O . CYS A 1 85 ? 2.325 3.001 -6.812 1.00 96.50 85 CYS A O 1
ATOM 693 N N . TYR A 1 86 ? 1.513 4.789 -5.719 1.00 97.62 86 TYR A N 1
ATOM 694 C CA . TYR A 1 86 ? 0.626 5.203 -6.804 1.00 97.62 86 TYR A CA 1
ATOM 695 C C . TYR A 1 86 ? 1.394 5.532 -8.090 1.00 97.62 86 TYR A C 1
ATOM 697 O O . TYR A 1 86 ? 0.983 5.127 -9.169 1.00 97.62 86 TYR A O 1
ATOM 705 N N . ALA A 1 87 ? 2.564 6.168 -7.984 1.00 97.12 87 ALA A N 1
ATOM 706 C CA . ALA A 1 87 ? 3.430 6.433 -9.130 1.00 97.12 87 ALA A CA 1
ATOM 707 C C . ALA A 1 87 ? 3.852 5.152 -9.871 1.00 97.12 87 ALA A C 1
ATOM 709 O O . ALA A 1 87 ? 3.932 5.172 -11.093 1.00 97.12 87 ALA A O 1
ATOM 710 N N . VAL A 1 88 ? 4.058 4.032 -9.165 1.00 97.62 88 VAL A N 1
ATOM 711 C CA . VAL A 1 88 ? 4.337 2.729 -9.799 1.00 97.62 88 VAL A CA 1
ATOM 712 C C . VAL A 1 88 ? 3.135 2.256 -10.619 1.00 97.62 88 VAL A C 1
ATOM 714 O O . VAL A 1 88 ? 3.310 1.849 -11.766 1.00 97.62 88 VAL A O 1
ATOM 717 N N . ILE A 1 89 ? 1.921 2.357 -10.065 1.00 97.75 89 ILE A N 1
ATOM 718 C CA . ILE A 1 89 ? 0.680 1.990 -10.767 1.00 97.75 89 ILE A CA 1
ATOM 719 C C . ILE A 1 89 ? 0.504 2.851 -12.021 1.00 97.75 89 ILE A C 1
ATOM 721 O O . ILE A 1 89 ? 0.292 2.328 -13.116 1.00 97.75 89 ILE A O 1
ATOM 725 N N . VAL A 1 90 ? 0.650 4.169 -11.876 1.00 96.81 90 VAL A N 1
ATOM 726 C CA . VAL A 1 90 ? 0.539 5.123 -12.984 1.00 96.81 90 VAL A CA 1
ATOM 727 C C . VAL A 1 90 ? 1.591 4.846 -14.056 1.00 96.81 90 VAL A C 1
ATOM 729 O O . VAL A 1 90 ? 1.241 4.817 -15.229 1.00 96.81 90 VAL A O 1
ATOM 732 N N . ALA A 1 91 ? 2.849 4.600 -13.683 1.00 95.88 91 ALA A N 1
ATOM 733 C CA . ALA A 1 91 ? 3.930 4.350 -14.634 1.00 95.88 91 ALA A CA 1
ATOM 734 C C . ALA A 1 91 ? 3.706 3.078 -15.458 1.00 95.88 91 ALA A C 1
ATOM 736 O O . ALA A 1 91 ? 3.901 3.091 -16.669 1.00 95.88 91 ALA A O 1
ATOM 737 N N . ILE A 1 92 ? 3.264 1.987 -14.826 1.00 95.81 92 ILE A N 1
ATOM 738 C CA . ILE A 1 92 ? 3.008 0.731 -15.541 1.00 95.81 92 ILE A CA 1
ATOM 739 C C . ILE A 1 92 ? 1.802 0.874 -16.467 1.00 95.81 92 ILE A C 1
ATOM 741 O O . ILE A 1 92 ? 1.867 0.457 -17.621 1.00 95.81 92 ILE A O 1
ATOM 745 N N . ASN A 1 93 ? 0.722 1.504 -16.001 1.00 95.12 93 ASN A N 1
ATOM 746 C CA . ASN A 1 93 ? -0.444 1.755 -16.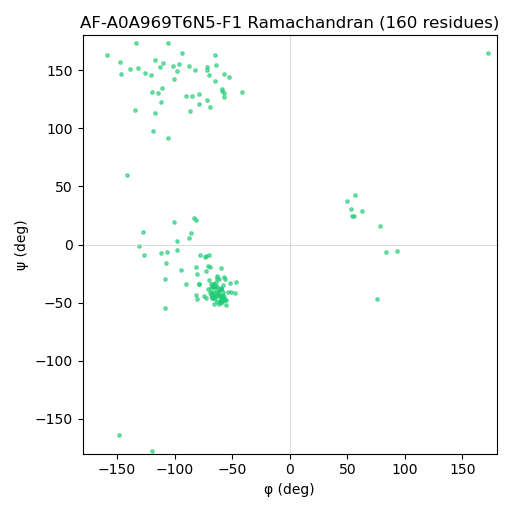846 1.00 95.12 93 ASN A CA 1
ATOM 747 C C . ASN A 1 93 ? -0.130 2.734 -17.992 1.00 95.12 93 ASN A C 1
ATOM 749 O O . ASN A 1 93 ? -0.617 2.542 -19.101 1.00 95.12 93 ASN A O 1
ATOM 753 N N . TYR A 1 94 ? 0.718 3.740 -17.760 1.00 92.06 94 TYR A N 1
ATOM 754 C CA . TYR A 1 94 ? 1.215 4.641 -18.805 1.00 92.06 94 TYR A CA 1
ATOM 755 C C . TYR A 1 94 ? 2.043 3.893 -19.858 1.00 92.06 94 TYR A C 1
ATOM 757 O O . TYR A 1 94 ? 1.921 4.161 -21.048 1.00 92.06 94 TYR A O 1
ATOM 765 N N . SER A 1 95 ? 2.820 2.898 -19.432 1.00 90.94 95 SER A N 1
ATOM 766 C CA . SER A 1 95 ? 3.583 2.004 -20.308 1.00 90.94 95 SER A CA 1
ATOM 767 C C . SER A 1 95 ? 2.747 0.842 -20.870 1.00 90.94 95 SER A C 1
ATOM 769 O O . SER A 1 95 ? 3.293 -0.188 -21.262 1.00 90.94 95 SER A O 1
ATOM 771 N N . HIS A 1 96 ? 1.418 0.987 -20.920 1.00 90.81 96 HIS A N 1
ATOM 772 C CA . HIS A 1 96 ? 0.483 -0.010 -21.455 1.00 90.81 96 HIS A CA 1
ATOM 773 C C . HIS A 1 96 ? 0.581 -1.385 -20.781 1.00 90.81 96 HIS A C 1
ATOM 775 O O . HIS A 1 96 ? 0.565 -2.422 -21.445 1.00 90.81 96 HIS A O 1
ATOM 781 N N . GLY A 1 97 ? 0.698 -1.396 -19.454 1.00 93.12 97 GLY A N 1
ATOM 782 C CA . GLY A 1 97 ? 0.560 -2.591 -18.624 1.00 93.12 97 GLY A CA 1
ATOM 783 C C . GLY A 1 97 ? 1.859 -3.333 -18.313 1.00 93.12 97 GLY A C 1
ATOM 784 O O . GLY A 1 97 ? 1.830 -4.247 -17.495 1.00 93.12 97 GLY A O 1
ATOM 785 N N . ILE A 1 98 ? 3.001 -2.948 -18.885 1.00 94.12 98 ILE A N 1
ATOM 786 C CA . ILE A 1 98 ? 4.317 -3.534 -18.570 1.00 94.12 98 ILE A CA 1
ATOM 787 C C . ILE A 1 98 ? 5.393 -2.456 -18.490 1.00 94.12 98 ILE A C 1
ATOM 789 O O . ILE A 1 98 ? 5.314 -1.434 -19.163 1.00 94.12 98 ILE A O 1
ATOM 793 N N . ILE A 1 99 ? 6.428 -2.681 -17.685 1.00 94.06 99 ILE A N 1
ATOM 794 C CA . ILE A 1 99 ? 7.581 -1.777 -17.606 1.00 94.06 99 ILE A CA 1
ATOM 795 C C . ILE A 1 99 ? 8.866 -2.552 -17.333 1.00 94.06 99 ILE A C 1
ATOM 797 O O . ILE A 1 99 ? 8.854 -3.538 -16.596 1.00 94.06 99 ILE A O 1
ATOM 801 N N . SER A 1 100 ? 9.988 -2.088 -17.878 1.00 94.75 100 SER A N 1
ATOM 802 C CA . SER A 1 100 ? 11.303 -2.656 -17.572 1.00 94.75 100 SER A CA 1
ATOM 803 C C . SER A 1 100 ? 11.680 -2.451 -16.107 1.00 94.75 100 SER A C 1
ATOM 805 O O . SER A 1 100 ? 11.462 -1.388 -15.515 1.00 94.75 100 SER A O 1
ATOM 807 N N . LYS A 1 101 ? 12.299 -3.477 -15.517 1.00 95.75 101 LYS A N 1
ATOM 808 C CA . LYS A 1 101 ? 12.817 -3.448 -14.142 1.00 95.75 101 LYS A CA 1
ATOM 809 C C . LYS A 1 101 ? 13.923 -2.406 -13.964 1.00 95.75 101 LYS A C 1
ATOM 811 O O . LYS A 1 101 ? 14.109 -1.906 -12.851 1.00 95.75 101 LYS A O 1
ATOM 816 N N . ILE A 1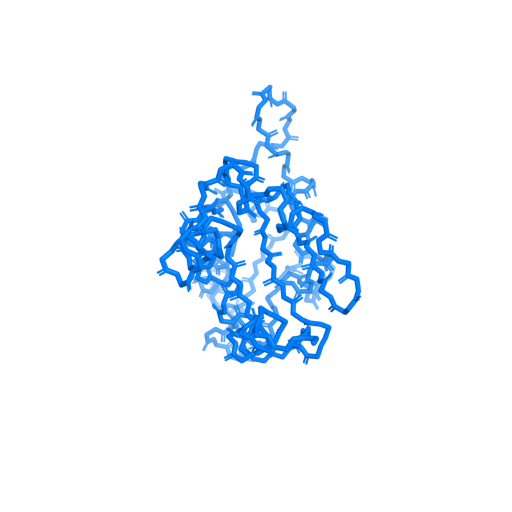 102 ? 14.642 -2.083 -15.040 1.00 94.00 102 ILE A N 1
ATOM 817 C CA . ILE A 1 102 ? 15.725 -1.093 -15.058 1.00 94.00 102 ILE A CA 1
ATOM 818 C C . ILE A 1 102 ? 15.157 0.330 -15.106 1.00 94.00 102 ILE A C 1
ATOM 820 O O . ILE A 1 102 ? 15.719 1.224 -14.462 1.00 94.00 102 ILE A O 1
ATOM 824 N N . ASP A 1 103 ? 14.024 0.514 -15.792 1.00 92.88 103 ASP A N 1
ATOM 825 C CA . ASP A 1 103 ? 13.410 1.823 -16.028 1.00 92.88 103 ASP A CA 1
ATOM 826 C C . ASP A 1 103 ? 12.417 2.235 -14.946 1.00 92.88 103 ASP A C 1
ATOM 828 O O . ASP A 1 103 ? 12.378 3.411 -14.585 1.00 92.88 103 ASP A O 1
ATOM 832 N N . LEU A 1 104 ? 11.677 1.287 -14.354 1.00 94.81 104 LEU A N 1
ATOM 833 C CA . LEU A 1 104 ? 10.715 1.572 -13.283 1.00 94.81 104 LEU A CA 1
ATOM 834 C C . LEU A 1 104 ? 11.263 2.478 -12.163 1.00 94.81 104 LEU A C 1
ATOM 836 O O . LEU A 1 104 ? 10.540 3.393 -11.765 1.00 94.81 104 LEU A O 1
ATOM 840 N N . PRO A 1 105 ? 12.510 2.319 -11.665 1.00 93.81 105 PRO A N 1
ATOM 841 C CA . PRO A 1 105 ? 13.056 3.215 -10.651 1.00 93.81 105 PRO A CA 1
ATOM 842 C C . PRO A 1 105 ? 12.952 4.704 -11.003 1.00 93.81 105 PRO A C 1
ATOM 844 O O . PRO A 1 105 ? 12.755 5.509 -10.094 1.00 93.81 105 PRO A O 1
ATOM 847 N N . ASN A 1 106 ? 13.044 5.062 -12.291 1.00 91.75 106 ASN A N 1
ATOM 848 C CA . ASN A 1 106 ? 13.007 6.446 -12.779 1.00 91.75 106 ASN A CA 1
ATOM 849 C C . ASN A 1 106 ? 11.627 7.098 -12.615 1.00 91.75 106 ASN A C 1
ATOM 851 O O . ASN A 1 106 ? 11.521 8.321 -12.608 1.00 91.75 106 ASN A O 1
ATOM 855 N N . PHE A 1 107 ? 10.581 6.290 -12.449 1.00 92.25 107 PHE A N 1
ATOM 856 C CA . PHE A 1 107 ? 9.209 6.750 -12.251 1.00 92.25 107 PHE A CA 1
ATOM 857 C C . PHE A 1 107 ? 8.800 6.771 -10.775 1.00 92.25 107 PHE A C 1
ATOM 859 O O . PHE A 1 107 ? 7.703 7.214 -10.439 1.00 92.25 107 PHE A O 1
ATOM 866 N N . THR A 1 108 ? 9.660 6.290 -9.872 1.00 89.19 108 THR A N 1
ATOM 867 C CA . THR A 1 108 ? 9.345 6.239 -8.442 1.00 89.19 108 THR A CA 1
ATOM 868 C C . THR A 1 108 ? 9.948 7.420 -7.691 1.00 89.19 108 THR A C 1
ATOM 870 O O . THR A 1 108 ? 11.051 7.873 -7.980 1.00 89.19 108 THR A O 1
ATOM 873 N N . PHE A 1 109 ? 9.283 7.861 -6.622 1.00 88.94 109 PHE A N 1
ATOM 874 C CA . PHE A 1 109 ? 9.852 8.820 -5.662 1.00 88.94 109 PHE A CA 1
ATOM 875 C C . PHE A 1 109 ? 10.774 8.151 -4.622 1.00 88.94 109 PHE A C 1
ATOM 877 O O . PHE A 1 109 ? 10.965 8.677 -3.521 1.00 88.94 109 PHE A O 1
ATOM 884 N N . SER A 1 110 ? 11.287 6.956 -4.926 1.00 91.75 110 SER A N 1
ATOM 885 C CA . SER A 1 110 ? 12.058 6.124 -4.006 1.00 91.75 110 SER A CA 1
ATOM 886 C C . SER A 1 110 ? 13.518 6.034 -4.456 1.00 91.75 110 SER A C 1
ATOM 888 O O . SER A 1 110 ? 13.790 5.592 -5.571 1.00 91.75 110 SER A O 1
ATOM 890 N N . PRO A 1 111 ? 14.488 6.423 -3.610 1.00 91.75 111 PRO A N 1
ATOM 891 C CA . PRO A 1 111 ? 15.888 6.407 -4.003 1.00 91.75 111 PRO A CA 1
ATOM 892 C C . PRO A 1 111 ? 16.430 4.975 -4.103 1.00 91.75 111 PRO A C 1
ATOM 894 O O . PRO A 1 111 ? 16.027 4.077 -3.356 1.00 91.75 111 PRO A O 1
ATOM 897 N N . LYS A 1 112 ? 17.405 4.776 -5.000 1.00 90.00 112 LYS A N 1
ATOM 898 C CA . LYS A 1 112 ? 18.178 3.523 -5.101 1.00 90.00 112 LYS A CA 1
ATOM 899 C C . LYS A 1 112 ? 19.169 3.353 -3.940 1.00 90.00 112 LYS A C 1
ATOM 901 O O . LYS A 1 112 ? 19.546 2.233 -3.616 1.00 90.00 112 LYS A O 1
ATOM 906 N N . THR A 1 113 ? 19.567 4.449 -3.295 1.00 90.56 113 THR A N 1
ATOM 907 C CA . THR A 1 113 ? 20.480 4.472 -2.144 1.00 90.56 113 THR A CA 1
ATOM 908 C C . THR A 1 113 ? 19.789 5.029 -0.902 1.00 90.56 113 THR A C 1
ATOM 910 O O . THR A 1 113 ? 18.760 5.701 -0.978 1.00 90.56 113 THR A O 1
ATOM 913 N N . LYS A 1 114 ? 20.317 4.709 0.283 1.00 90.75 114 LYS A N 1
ATOM 914 C CA . LYS A 1 114 ? 19.659 5.041 1.551 1.00 90.75 114 LYS A CA 1
ATOM 915 C C . LYS A 1 114 ? 19.683 6.548 1.794 1.00 90.75 114 LYS A C 1
ATOM 917 O O . LYS A 1 114 ? 20.745 7.126 1.992 1.00 90.75 114 LYS A O 1
ATOM 922 N N . ILE A 1 115 ? 18.498 7.148 1.878 1.00 90.25 115 ILE A N 1
ATOM 923 C CA . ILE A 1 115 ? 18.299 8.535 2.311 1.00 90.25 115 ILE A CA 1
ATOM 924 C C . ILE A 1 115 ? 17.418 8.511 3.560 1.00 90.25 115 ILE A C 1
ATOM 926 O O . ILE A 1 115 ? 16.397 7.822 3.604 1.00 90.25 115 ILE A O 1
ATOM 930 N N . LYS A 1 116 ? 17.825 9.230 4.610 1.00 87.69 116 LYS A N 1
ATOM 931 C CA . LYS A 1 116 ? 17.097 9.265 5.886 1.00 87.69 116 LYS A CA 1
ATOM 932 C C . LYS A 1 116 ? 15.653 9.726 5.658 1.00 87.69 116 LYS A C 1
ATOM 934 O O . LYS A 1 116 ? 15.429 10.774 5.070 1.00 87.69 116 LYS A O 1
ATOM 939 N N . GLY A 1 117 ? 14.688 8.943 6.142 1.00 84.31 117 GLY A N 1
ATOM 940 C CA . GLY A 1 117 ? 13.256 9.233 5.996 1.00 84.31 117 GLY A CA 1
ATOM 941 C C . GLY A 1 117 ? 12.632 8.778 4.670 1.00 84.31 117 GLY A C 1
ATOM 942 O O . GLY A 1 117 ? 11.410 8.818 4.538 1.00 84.31 117 GLY A O 1
ATOM 943 N N . HIS A 1 118 ? 13.425 8.287 3.713 1.00 87.69 118 HIS A N 1
ATOM 944 C CA . HIS A 1 118 ? 12.918 7.782 2.439 1.00 87.69 118 HIS A CA 1
ATOM 945 C C . HIS A 1 118 ? 12.843 6.254 2.426 1.00 87.69 118 HIS A C 1
ATOM 947 O O . HIS A 1 118 ? 13.719 5.558 2.940 1.00 87.69 118 HIS A O 1
ATOM 953 N N . LEU A 1 119 ? 11.790 5.733 1.793 1.00 90.94 119 LEU A N 1
ATOM 954 C CA . LEU A 1 119 ? 11.669 4.308 1.502 1.00 90.94 119 LEU A CA 1
ATOM 955 C C . LEU A 1 119 ? 12.521 3.985 0.276 1.00 90.94 119 LEU A C 1
ATOM 957 O O . LEU A 1 119 ? 12.284 4.550 -0.792 1.00 90.94 119 LEU A O 1
ATOM 961 N N . LEU A 1 120 ? 13.481 3.079 0.441 1.00 94.81 120 LEU A N 1
ATOM 962 C CA . LEU A 1 120 ? 14.309 2.570 -0.649 1.00 94.81 120 LEU A CA 1
ATOM 963 C C . LEU A 1 120 ? 13.460 1.948 -1.757 1.00 94.81 120 LEU A C 1
ATOM 965 O O . LEU A 1 120 ? 12.444 1.313 -1.474 1.00 94.81 120 LEU A O 1
ATOM 969 N N . TYR A 1 121 ? 13.922 2.079 -3.000 1.00 95.44 121 TYR A N 1
ATOM 970 C CA . TYR A 1 121 ? 13.278 1.459 -4.158 1.00 95.44 121 TYR A CA 1
ATOM 971 C C . TYR A 1 121 ? 13.117 -0.055 -3.981 1.00 95.44 121 TYR A C 1
ATOM 973 O O . TYR A 1 121 ? 12.016 -0.566 -4.143 1.00 95.44 121 TYR A O 1
ATOM 981 N N . SER A 1 122 ? 14.169 -0.764 -3.560 1.00 95.12 122 SER A N 1
ATOM 982 C CA . SER A 1 122 ? 14.098 -2.213 -3.323 1.00 95.12 122 SER A CA 1
ATOM 983 C C . SER A 1 122 ? 13.004 -2.577 -2.318 1.00 95.12 122 SER A C 1
ATOM 985 O O . SER A 1 122 ? 12.147 -3.403 -2.606 1.00 95.12 122 SER A O 1
ATOM 987 N N . THR A 1 123 ? 12.948 -1.875 -1.184 1.00 94.94 123 THR A N 1
ATOM 988 C CA . THR A 1 123 ? 11.916 -2.104 -0.164 1.00 94.94 123 THR A CA 1
ATOM 989 C C . THR A 1 123 ? 10.510 -1.754 -0.655 1.00 94.94 123 THR A C 1
ATOM 991 O O . THR A 1 123 ? 9.549 -2.404 -0.248 1.00 94.94 123 THR A O 1
ATOM 994 N N . LEU A 1 124 ? 10.360 -0.730 -1.503 1.00 96.19 124 LEU A N 1
ATOM 995 C CA . LEU A 1 124 ? 9.082 -0.415 -2.144 1.00 96.19 124 LEU A CA 1
ATOM 996 C C . LEU A 1 124 ? 8.625 -1.582 -3.026 1.00 96.19 124 LEU A C 1
ATOM 998 O O . LEU A 1 124 ? 7.504 -2.051 -2.856 1.00 96.19 124 LEU A O 1
ATOM 1002 N N . ILE A 1 125 ? 9.496 -2.072 -3.910 1.00 97.31 125 ILE A N 1
ATOM 1003 C CA . ILE A 1 125 ? 9.202 -3.197 -4.805 1.00 97.31 125 ILE A CA 1
ATOM 1004 C C . ILE A 1 125 ? 8.842 -4.454 -4.011 1.00 97.31 125 ILE A C 1
ATOM 1006 O O . ILE A 1 125 ? 7.800 -5.050 -4.276 1.00 97.31 125 ILE A O 1
ATOM 1010 N N . ASP A 1 126 ? 9.627 -4.809 -2.991 1.00 96.38 126 ASP A N 1
ATOM 1011 C CA . ASP A 1 126 ? 9.356 -5.980 -2.148 1.00 96.38 126 ASP A CA 1
ATOM 1012 C C . ASP A 1 126 ? 7.980 -5.889 -1.482 1.00 96.38 126 ASP A C 1
ATOM 1014 O O . ASP A 1 126 ? 7.214 -6.852 -1.475 1.00 96.38 126 ASP A O 1
ATOM 1018 N N . LYS A 1 127 ? 7.631 -4.711 -0.953 1.00 96.00 127 LYS A N 1
ATOM 1019 C CA . LYS A 1 127 ? 6.327 -4.486 -0.325 1.00 96.00 127 LYS A CA 1
ATOM 1020 C C . LYS A 1 127 ? 5.181 -4.559 -1.333 1.00 96.00 127 LYS A C 1
ATOM 1022 O O . LYS A 1 127 ? 4.165 -5.162 -1.011 1.00 96.00 127 LYS A O 1
ATOM 1027 N N . LEU A 1 128 ? 5.334 -3.983 -2.528 1.00 97.38 128 LEU A N 1
ATOM 1028 C CA . LEU A 1 128 ? 4.305 -4.042 -3.574 1.00 97.38 128 LEU A CA 1
ATOM 1029 C C . LEU A 1 128 ? 4.100 -5.467 -4.106 1.00 97.38 128 LEU A C 1
ATOM 1031 O O . LEU A 1 128 ? 2.965 -5.848 -4.400 1.00 97.38 128 LEU A O 1
ATOM 1035 N N . LYS A 1 129 ? 5.169 -6.270 -4.172 1.00 97.38 129 LYS A N 1
ATOM 1036 C CA . LYS A 1 129 ? 5.087 -7.704 -4.482 1.00 97.38 129 LYS A CA 1
ATOM 1037 C C . LYS A 1 129 ? 4.367 -8.481 -3.381 1.00 97.38 129 LYS A C 1
ATOM 1039 O O . LYS A 1 129 ? 3.457 -9.249 -3.666 1.00 97.38 129 LYS A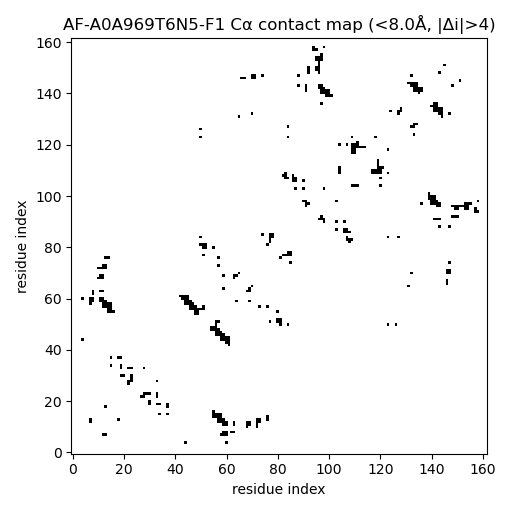 O 1
ATOM 1044 N N . GLN A 1 130 ? 4.700 -8.232 -2.113 1.00 94.75 130 GLN A N 1
ATOM 1045 C CA . GLN A 1 130 ? 4.030 -8.867 -0.966 1.00 94.75 130 GLN A CA 1
ATOM 1046 C C . GLN A 1 130 ? 2.530 -8.544 -0.888 1.00 94.75 130 GLN A C 1
ATOM 1048 O O . GLN A 1 130 ? 1.753 -9.355 -0.391 1.00 94.75 130 GLN A O 1
ATOM 1053 N N . THR A 1 131 ? 2.105 -7.375 -1.374 1.00 94.31 131 THR A N 1
ATOM 1054 C CA . THR A 1 131 ? 0.685 -6.992 -1.444 1.00 94.31 131 THR A CA 1
ATOM 1055 C C . THR A 1 131 ? -0.003 -7.445 -2.727 1.00 94.31 131 THR A C 1
ATOM 1057 O O . THR A 1 131 ? -1.146 -7.067 -2.956 1.00 94.31 131 THR A O 1
ATOM 1060 N N . ASN A 1 132 ? 0.686 -8.214 -3.575 1.00 96.19 132 ASN A N 1
ATOM 1061 C CA . ASN A 1 132 ? 0.212 -8.657 -4.883 1.00 96.19 132 ASN A CA 1
ATOM 1062 C C . ASN A 1 132 ? -0.215 -7.508 -5.816 1.00 96.19 132 ASN A C 1
ATOM 1064 O O . ASN A 1 132 ? -1.037 -7.709 -6.701 1.00 96.19 132 ASN A O 1
ATOM 1068 N N . VAL A 1 133 ? 0.323 -6.300 -5.603 1.00 97.75 133 VAL A N 1
ATOM 1069 C CA . VAL A 1 133 ? 0.083 -5.114 -6.447 1.00 97.75 133 VAL A CA 1
ATOM 1070 C C . VAL A 1 133 ? 0.977 -5.167 -7.678 1.00 97.75 133 VAL A C 1
ATOM 1072 O O . VAL A 1 133 ? 0.526 -4.890 -8.785 1.00 97.75 133 VAL A O 1
ATOM 1075 N N . LEU A 1 134 ? 2.242 -5.529 -7.462 1.00 97.94 134 LEU A N 1
ATOM 1076 C CA . LEU A 1 134 ? 3.264 -5.669 -8.489 1.00 97.94 134 LEU A CA 1
ATOM 1077 C C . LEU A 1 134 ? 3.612 -7.146 -8.650 1.00 97.94 134 LEU A C 1
ATOM 1079 O O . LEU A 1 134 ? 3.848 -7.835 -7.660 1.00 97.94 134 LEU A O 1
ATOM 1083 N N . VAL A 1 135 ? 3.709 -7.610 -9.886 1.00 97.12 135 VAL A N 1
ATOM 1084 C CA . VAL A 1 135 ? 4.077 -8.987 -10.224 1.00 97.12 135 VAL A CA 1
ATOM 1085 C C . VAL A 1 135 ? 5.162 -8.982 -11.300 1.00 97.12 135 VAL A C 1
ATOM 1087 O O . VAL A 1 135 ? 5.292 -8.034 -12.078 1.00 97.12 135 VAL A O 1
ATOM 1090 N N . ASP A 1 136 ? 5.990 -10.024 -11.322 1.00 96.75 136 ASP A N 1
ATOM 1091 C CA . ASP A 1 136 ? 6.916 -10.239 -12.433 1.00 96.75 136 ASP A CA 1
ATOM 1092 C C . ASP A 1 136 ? 6.104 -10.675 -13.660 1.00 96.75 136 ASP A C 1
ATOM 1094 O O . ASP A 1 136 ? 5.339 -11.635 -13.583 1.00 96.75 136 ASP A O 1
ATOM 10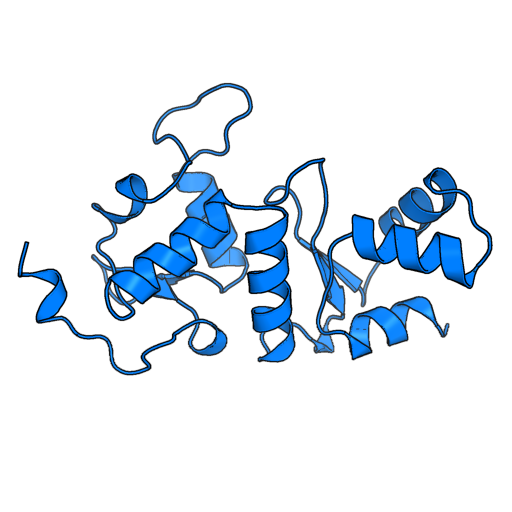98 N N . TYR A 1 137 ? 6.250 -9.954 -14.773 1.00 94.25 137 TYR A N 1
ATOM 1099 C CA . TYR A 1 137 ? 5.685 -10.385 -16.053 1.00 94.25 137 TYR A CA 1
ATOM 1100 C C . TYR A 1 137 ? 6.608 -11.424 -16.698 1.00 94.25 137 TYR A C 1
ATOM 1102 O O . TYR A 1 137 ? 6.170 -12.488 -17.127 1.00 94.25 137 TYR A O 1
ATOM 1110 N N . ASP A 1 138 ? 7.905 -11.111 -16.706 1.00 94.19 138 ASP A N 1
ATOM 1111 C CA . ASP A 1 138 ? 9.000 -11.985 -17.108 1.00 94.19 138 ASP A CA 1
ATOM 1112 C C . ASP A 1 138 ? 10.273 -11.640 -16.295 1.00 94.19 138 ASP A C 1
ATOM 1114 O O . ASP A 1 138 ? 10.220 -10.989 -15.239 1.00 94.19 138 ASP A O 1
ATOM 1118 N N . GLU A 1 139 ? 11.437 -12.098 -16.755 1.00 95.12 139 GLU A N 1
ATOM 1119 C CA . GLU A 1 139 ? 12.724 -11.844 -16.099 1.00 95.12 139 GLU A CA 1
ATOM 1120 C C . GLU A 1 139 ? 13.109 -10.355 -16.072 1.00 95.12 139 GLU A C 1
ATOM 1122 O O . GLU A 1 139 ? 13.680 -9.893 -15.080 1.00 95.12 139 GLU A O 1
ATOM 1127 N N . GLU A 1 140 ? 12.724 -9.583 -17.087 1.00 95.62 140 GLU A N 1
ATOM 1128 C CA . GLU A 1 140 ? 13.158 -8.203 -17.326 1.00 95.62 140 GLU A CA 1
ATOM 1129 C C . GLU A 1 140 ? 12.074 -7.155 -17.048 1.00 95.62 140 GLU A C 1
ATOM 1131 O O . GLU A 1 140 ? 12.395 -5.977 -16.874 1.00 95.62 140 GLU A O 1
ATOM 1136 N N . HIS A 1 141 ? 10.808 -7.564 -16.947 1.00 95.81 141 HIS A N 1
ATOM 1137 C CA . HIS A 1 141 ? 9.660 -6.667 -16.852 1.00 95.81 141 HIS A CA 1
ATOM 1138 C C . HIS A 1 141 ? 8.778 -6.942 -15.631 1.00 95.81 141 HIS A C 1
ATOM 1140 O O . HIS A 1 141 ? 8.597 -8.076 -15.177 1.00 95.81 141 HIS A O 1
ATOM 1146 N N . TYR A 1 142 ? 8.184 -5.869 -15.116 1.00 97.25 142 TYR A N 1
ATOM 1147 C CA . TYR A 1 142 ? 7.083 -5.919 -14.163 1.00 97.25 142 TYR A CA 1
ATOM 1148 C C . TYR A 1 142 ? 5.745 -5.652 -14.854 1.00 97.25 142 TYR A C 1
ATOM 1150 O O . TYR A 1 142 ? 5.679 -4.917 -15.840 1.00 97.25 142 TYR A O 1
ATOM 1158 N N . THR A 1 143 ? 4.674 -6.186 -14.269 1.00 96.94 143 THR A N 1
ATOM 1159 C CA . THR A 1 143 ? 3.285 -5.798 -14.543 1.00 96.94 143 THR A CA 1
ATOM 1160 C C . THR A 1 143 ? 2.523 -5.606 -13.225 1.00 96.94 143 THR A C 1
ATOM 1162 O O . THR A 1 143 ? 3.061 -5.837 -12.137 1.00 96.94 143 THR A O 1
ATOM 1165 N N . LEU A 1 144 ? 1.289 -5.121 -13.310 1.00 97.50 144 LEU A N 1
ATOM 1166 C CA . LEU A 1 144 ? 0.394 -4.979 -12.165 1.00 97.50 144 LEU A CA 1
ATOM 1167 C C . LEU A 1 144 ? -0.502 -6.208 -12.026 1.00 97.50 144 LEU A C 1
ATOM 1169 O O . LEU A 1 144 ? -0.673 -6.989 -12.960 1.00 97.50 144 LEU A O 1
ATOM 1173 N N . ASN A 1 145 ? -1.130 -6.343 -10.861 1.00 96.62 145 ASN A N 1
ATOM 1174 C CA . ASN A 1 145 ? -2.290 -7.214 -10.723 1.00 96.62 145 ASN A CA 1
ATOM 1175 C C . ASN A 1 145 ? -3.354 -6.892 -11.786 1.00 96.62 145 ASN A C 1
ATOM 1177 O O . ASN A 1 145 ? -3.590 -5.721 -12.082 1.00 96.62 145 ASN A O 1
ATOM 1181 N N . ASN A 1 146 ? -4.059 -7.908 -12.287 1.00 94.62 146 ASN A N 1
ATOM 1182 C CA . ASN A 1 146 ? -5.119 -7.729 -13.283 1.00 94.62 146 ASN A CA 1
ATOM 1183 C C . ASN A 1 146 ? -6.227 -6.767 -12.829 1.00 94.62 146 ASN A C 1
ATOM 1185 O O . ASN A 1 146 ? -6.802 -6.085 -13.669 1.00 94.62 146 ASN A O 1
ATOM 1189 N N . PHE A 1 147 ? -6.495 -6.672 -11.525 1.00 95.81 147 PHE A N 1
ATOM 1190 C CA . PHE A 1 147 ? -7.480 -5.739 -10.970 1.00 95.81 147 PHE A CA 1
ATOM 1191 C C . PHE A 1 147 ? -7.018 -4.268 -10.963 1.00 95.81 147 PHE A C 1
ATOM 1193 O O . PHE A 1 147 ? -7.824 -3.376 -10.723 1.00 95.81 147 PHE A O 1
ATOM 1200 N N . LEU A 1 148 ? -5.734 -4.008 -11.239 1.00 96.12 148 LEU A N 1
ATOM 1201 C CA . LEU A 1 148 ? -5.126 -2.671 -11.324 1.00 96.12 148 LEU A CA 1
ATOM 1202 C C . LEU A 1 148 ? -4.698 -2.287 -12.754 1.00 96.12 148 LEU A C 1
ATOM 1204 O O . LEU A 1 148 ? -4.258 -1.156 -12.992 1.00 96.12 148 LEU A O 1
ATOM 1208 N N . LEU A 1 149 ? -4.769 -3.223 -13.704 1.00 93.12 149 LEU A N 1
ATOM 1209 C CA . LEU A 1 149 ? -4.427 -2.976 -15.103 1.00 93.12 149 LEU A CA 1
ATOM 1210 C C . LEU A 1 149 ? -5.571 -2.255 -15.813 1.00 93.12 149 LEU A C 1
ATOM 1212 O O . LEU A 1 149 ? -6.709 -2.716 -15.811 1.00 93.12 149 LEU A O 1
ATOM 1216 N N . LYS A 1 150 ? -5.247 -1.157 -16.501 1.00 88.38 150 LYS A N 1
ATOM 1217 C CA . LYS A 1 150 ? -6.194 -0.485 -17.406 1.00 88.38 150 LYS A CA 1
ATOM 1218 C C . LYS A 1 150 ? -6.311 -1.204 -18.750 1.00 88.38 150 LYS A C 1
ATOM 1220 O O . LYS A 1 150 ? -7.397 -1.271 -19.315 1.00 88.38 150 LYS A O 1
ATOM 1225 N N . ASP A 1 151 ? -5.208 -1.793 -19.210 1.00 77.50 151 ASP A N 1
ATOM 1226 C CA . ASP A 1 151 ? -5.128 -2.574 -20.442 1.00 77.50 151 ASP A CA 1
ATOM 1227 C C . ASP A 1 151 ? -4.750 -4.027 -20.118 1.00 77.50 151 ASP A C 1
ATOM 1229 O O . ASP A 1 151 ? -3.628 -4.318 -19.707 1.00 77.50 151 ASP A O 1
ATOM 1233 N N . LEU A 1 152 ? -5.672 -4.968 -20.345 1.00 70.06 152 LEU A N 1
ATOM 1234 C CA . LEU A 1 152 ? -5.448 -6.402 -20.083 1.00 70.06 152 LEU A CA 1
ATOM 1235 C C . LEU A 1 152 ? -4.507 -7.078 -21.096 1.00 70.06 152 LEU A C 1
ATOM 1237 O O . LEU A 1 152 ? -4.130 -8.236 -20.922 1.00 70.06 152 LEU A O 1
ATOM 1241 N N . LYS A 1 153 ? -4.156 -6.389 -22.187 1.00 74.19 153 LYS A N 1
ATOM 1242 C CA . LYS A 1 153 ? -3.237 -6.881 -23.219 1.00 74.19 153 LYS A CA 1
ATOM 1243 C C . LYS A 1 153 ? -2.030 -5.948 -23.294 1.00 74.19 153 LYS A C 1
ATOM 1245 O O . LYS A 1 153 ? -2.122 -4.926 -23.975 1.00 74.19 153 LYS A O 1
ATOM 1250 N N . PRO A 1 154 ? -0.914 -6.296 -22.631 1.00 65.50 154 PRO A N 1
ATOM 1251 C CA . PRO A 1 154 ? 0.266 -5.454 -22.629 1.00 65.50 154 PRO A CA 1
ATOM 1252 C C . PRO A 1 154 ? 0.799 -5.201 -24.035 1.00 65.50 154 PRO A C 1
ATOM 1254 O O . PRO A 1 154 ? 0.919 -6.131 -24.839 1.00 65.50 154 PRO A O 1
ATOM 1257 N N . ASN A 1 155 ? 1.123 -3.947 -24.345 1.00 68.69 155 ASN A N 1
ATOM 1258 C CA . ASN A 1 155 ? 1.566 -3.571 -25.684 1.00 68.69 155 ASN A CA 1
ATOM 1259 C C . ASN A 1 155 ? 3.077 -3.310 -25.747 1.00 68.69 155 ASN A C 1
ATOM 1261 O O . ASN A 1 155 ? 3.550 -2.182 -25.618 1.00 68.69 155 ASN A O 1
ATOM 1265 N N . PHE A 1 156 ? 3.833 -4.361 -26.071 1.00 62.69 156 PHE A N 1
ATOM 1266 C CA . PHE A 1 156 ? 5.287 -4.306 -26.275 1.00 62.69 156 PHE A CA 1
ATOM 1267 C C . PHE A 1 156 ? 5.751 -3.359 -27.386 1.00 62.69 156 PHE A C 1
ATOM 1269 O O . PHE A 1 156 ? 6.923 -2.981 -27.410 1.00 62.69 156 PHE A O 1
ATOM 1276 N N . ARG A 1 157 ? 4.880 -2.989 -28.337 1.00 59.06 157 ARG A N 1
ATOM 1277 C CA . ARG A 1 157 ? 5.276 -2.100 -29.440 1.00 59.06 157 ARG A CA 1
ATOM 1278 C C . ARG A 1 157 ? 5.533 -0.679 -28.949 1.00 59.06 157 ARG A C 1
ATOM 1280 O O . ARG A 1 157 ? 6.409 -0.030 -29.502 1.00 59.06 157 ARG A O 1
ATOM 1287 N N . HIS A 1 158 ? 4.844 -0.237 -27.895 1.00 55.31 158 HIS A N 1
ATOM 1288 C CA . HIS A 1 158 ? 5.055 1.089 -27.309 1.00 55.31 158 HIS A CA 1
ATOM 1289 C C . HIS 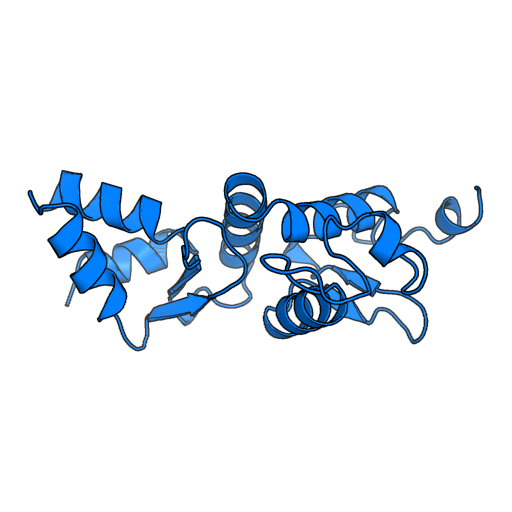A 1 158 ? 6.272 1.159 -26.379 1.00 55.31 158 HIS A C 1
ATOM 1291 O O . HIS A 1 158 ? 6.872 2.222 -26.267 1.00 55.31 158 HIS A O 1
ATOM 1297 N N . TYR A 1 159 ? 6.693 0.037 -25.784 1.00 50.03 159 TYR A N 1
ATOM 1298 C CA . TYR A 1 159 ? 7.893 -0.027 -24.938 1.00 50.03 159 TYR A CA 1
ATOM 1299 C C . TYR A 1 159 ? 9.196 0.298 -25.701 1.00 50.03 159 TYR A C 1
ATOM 1301 O O . TYR A 1 159 ? 10.136 0.818 -25.114 1.00 50.03 159 TYR A O 1
ATOM 1309 N N . LYS A 1 160 ? 9.257 0.035 -27.016 1.00 48.66 160 LYS A N 1
ATOM 1310 C CA . LYS A 1 160 ? 10.468 0.222 -27.845 1.00 48.66 160 LYS A CA 1
ATOM 1311 C C . LYS A 1 160 ? 10.520 1.535 -28.638 1.00 48.66 160 LYS A C 1
ATOM 1313 O O . LYS A 1 160 ? 11.413 1.693 -29.464 1.00 48.66 160 LYS A O 1
ATOM 1318 N N . SER A 1 161 ? 9.541 2.428 -28.490 1.00 37.19 161 SER A N 1
ATOM 1319 C CA . SER A 1 161 ? 9.399 3.613 -29.359 1.00 37.19 161 SER A CA 1
ATOM 1320 C C . SER A 1 161 ? 9.908 4.928 -28.755 1.00 37.19 161 SER A C 1
ATOM 1322 O O . SER A 1 161 ? 9.531 5.987 -29.253 1.00 37.19 161 SER A O 1
ATOM 1324 N N . ILE A 1 162 ? 10.757 4.882 -27.724 1.00 40.22 162 ILE A N 1
ATOM 1325 C CA . ILE A 1 162 ? 11.444 6.060 -27.167 1.00 40.22 162 ILE A CA 1
ATOM 1326 C C . ILE A 1 162 ? 12.949 5.811 -27.182 1.00 40.22 162 ILE A C 1
ATOM 1328 O O . ILE A 1 162 ? 13.349 4.705 -26.757 1.00 40.22 162 ILE A O 1
#

Secondary structure (DSSP, 8-state):
--SHHHHHHTTS-EEHHHHHHHHHHHH---HHHHHHHHHT--TTEEEEESSSGGG-EEEEEGGGTTSHHHHHHHHHHHHHH-HHHHHHHHHHHHTTTEEETTTGGGGSS--SS--TTPPPHHHHHHHHHHTTSEEESSSSEEEE-TTT-S-SS--HHHHT--

pLDDT: mean 91.42, std 11.28, range [37.19, 98.19]

Solvent-accessible surface area (backbone atoms only — not comparable to full-atom values): 8965 Å² total; per-residue (Å²): 132,76,57,70,59,52,53,34,48,78,51,20,27,44,43,49,62,59,55,22,53,50,40,26,76,74,64,78,40,53,64,69,58,26,47,55,52,60,69,67,58,49,84,63,43,47,72,52,69,85,67,34,51,94,80,29,28,44,34,27,27,62,90,25,62,94,41,59,54,25,44,51,32,48,49,55,45,19,60,75,40,14,57,52,60,31,32,50,56,51,48,25,47,73,41,35,27,37,35,45,64,83,55,50,56,79,55,34,84,30,44,92,58,96,47,93,96,57,62,36,35,68,61,51,53,53,50,34,38,74,67,56,48,37,42,74,71,52,98,61,28,33,24,55,29,76,74,73,41,85,44,95,68,63,45,70,74,67,72,71,72,118

Mean predicted aligned error: 4.79 Å

Radius of gyration: 17.32 Å; Cα contacts (8 Å, |Δi|>4): 233; chains: 1; bounding box: 41×23×51 Å